Protein AF-A0A1G2FP96-F1 (afdb_monomer_lite)

pLDDT: mean 90.77, std 11.87, range [39.78, 97.88]

Secondary structure (DSSP, 8-state):
-----------S-HHHHHHHHHHHHHHHHHHHHHHHHHHHHHHHHHHHHHHHHHHHHHHHHHHHHHIIIIIT--S-SSTTSPPPPSP-EETTEEGGG-TT-EEEEETTEEEEEEEEE-TTS-EEEEEEEEETTEEEEEEEEESSB-TT--B-SS---EEEEEEE-

Radius of gyration: 31.03 Å; chains: 1; bounding box: 83×23×88 Å

Structure (mmCIF, N/CA/C/O backbone):
data_AF-A0A1G2FP96-F1
#
_entry.id   AF-A0A1G2FP96-F1
#
loop_
_atom_site.group_PDB
_atom_site.id
_atom_site.type_symbol
_atom_site.label_atom_id
_atom_site.label_alt_id
_atom_site.label_comp_id
_atom_site.label_asym_id
_atom_site.label_entity_id
_atom_site.label_seq_id
_atom_site.pdbx_PDB_ins_code
_atom_site.Cartn_x
_atom_site.Cartn_y
_atom_site.Cartn_z
_atom_site.occupancy
_atom_site.B_iso_or_equiv
_atom_site.auth_seq_id
_atom_site.auth_comp_id
_atom_site.auth_asym_id
_atom_site.auth_atom_id
_atom_site.pdbx_PDB_model_num
ATOM 1 N N . MET A 1 1 ? -61.317 9.737 54.556 1.00 39.78 1 MET A N 1
ATOM 2 C CA . MET A 1 1 ? -60.663 9.071 55.702 1.00 39.78 1 MET A CA 1
ATOM 3 C C . MET A 1 1 ? -59.878 7.876 55.187 1.00 39.78 1 MET A C 1
ATOM 5 O O . MET A 1 1 ? -60.500 6.886 54.850 1.00 39.78 1 MET A O 1
ATOM 9 N N . LEU A 1 2 ? -58.551 7.957 55.089 1.00 40.47 2 LEU A N 1
ATOM 10 C CA . LEU A 1 2 ? -57.689 6.769 55.065 1.00 40.47 2 LEU A CA 1
ATOM 11 C C . LEU A 1 2 ? -56.288 7.210 55.493 1.00 40.47 2 LEU A C 1
ATOM 13 O O . LEU A 1 2 ? -55.546 7.824 54.738 1.00 40.47 2 LEU A O 1
ATOM 17 N N . ASN A 1 3 ? -56.006 6.987 56.773 1.00 43.81 3 ASN A N 1
ATOM 18 C CA . ASN A 1 3 ? -54.771 7.354 57.449 1.00 43.81 3 ASN A CA 1
ATOM 19 C C . ASN A 1 3 ? -53.988 6.047 57.649 1.00 43.81 3 ASN A C 1
ATOM 21 O O . ASN A 1 3 ? -54.207 5.342 58.633 1.00 43.81 3 ASN A O 1
ATOM 25 N N . SER A 1 4 ? -53.146 5.655 56.689 1.00 51.44 4 SER A N 1
ATOM 26 C CA . SER A 1 4 ? -52.313 4.455 56.836 1.00 51.44 4 SER A CA 1
ATOM 27 C C . SER A 1 4 ? -51.033 4.817 57.586 1.00 51.44 4 SER A C 1
ATOM 29 O O . SER A 1 4 ? -50.086 5.358 57.014 1.00 51.44 4 SER A O 1
ATOM 31 N N . LYS A 1 5 ? -51.003 4.532 58.890 1.00 52.41 5 LYS A N 1
ATOM 32 C CA . LYS A 1 5 ? -49.778 4.601 59.689 1.00 52.41 5 LYS A CA 1
ATOM 33 C C . LYS A 1 5 ? -48.820 3.494 59.243 1.00 52.41 5 LYS A C 1
ATOM 35 O O . LYS A 1 5 ? -49.070 2.324 59.521 1.00 52.41 5 LYS A O 1
ATOM 40 N N . LEU A 1 6 ? -47.714 3.864 58.598 1.00 58.03 6 LEU A N 1
ATOM 41 C CA . LEU A 1 6 ? -46.558 2.981 58.454 1.00 58.03 6 LEU A CA 1
ATOM 42 C C . LEU A 1 6 ? -45.910 2.790 59.832 1.00 58.03 6 LEU A C 1
ATOM 44 O O . LEU A 1 6 ? -45.378 3.736 60.409 1.00 58.03 6 LEU A O 1
ATOM 48 N N . GLN A 1 7 ? -45.973 1.571 60.367 1.00 59.47 7 GLN A N 1
ATOM 49 C CA . GLN A 1 7 ? -45.227 1.175 61.561 1.00 59.47 7 GLN A CA 1
ATOM 50 C C . GLN A 1 7 ? -43.925 0.486 61.137 1.00 59.47 7 GLN A C 1
ATOM 52 O O . GLN A 1 7 ? -43.951 -0.618 60.597 1.00 59.47 7 GLN A O 1
ATOM 57 N N . PHE A 1 8 ? -42.784 1.130 61.391 1.00 58.19 8 PHE A N 1
ATOM 58 C CA . PHE A 1 8 ? -41.465 0.505 61.276 1.00 58.19 8 PHE A CA 1
ATOM 59 C C . PHE A 1 8 ? -41.165 -0.274 62.563 1.00 58.19 8 PHE A C 1
ATOM 61 O O . PHE A 1 8 ? -40.917 0.312 63.614 1.00 58.19 8 PHE A O 1
ATOM 68 N N . GLY A 1 9 ? -41.219 -1.605 62.484 1.00 54.78 9 GLY A N 1
ATOM 69 C CA . GLY A 1 9 ? -40.842 -2.493 63.582 1.00 54.78 9 GLY A CA 1
ATOM 70 C C . GLY A 1 9 ? -39.331 -2.475 63.825 1.00 54.78 9 GLY A C 1
ATOM 71 O O . GLY A 1 9 ? -38.539 -2.677 62.906 1.00 54.78 9 GLY A O 1
ATOM 72 N N . THR A 1 10 ? -38.921 -2.257 65.073 1.00 61.44 10 THR A N 1
ATOM 73 C CA . THR A 1 10 ? -37.518 -2.262 65.502 1.00 61.44 10 THR A CA 1
ATOM 74 C C . THR A 1 10 ? -36.961 -3.690 65.507 1.00 61.44 10 THR A C 1
ATOM 76 O O . THR A 1 10 ? -37.125 -4.430 66.476 1.00 61.44 10 THR A O 1
ATOM 79 N N . LYS A 1 11 ? -36.285 -4.090 64.426 1.00 53.38 11 LYS A N 1
ATOM 80 C CA . LYS A 1 11 ? -35.387 -5.256 64.391 1.00 53.38 11 LYS A CA 1
ATOM 81 C C . LYS A 1 11 ? -33.977 -4.788 64.043 1.00 53.38 11 LYS A C 1
ATOM 83 O O . LYS A 1 11 ? -33.811 -3.951 63.162 1.00 53.38 11 LYS A O 1
ATOM 88 N N . GLN A 1 12 ? -32.970 -5.363 64.699 1.00 58.88 12 GLN A N 1
ATOM 89 C CA . GLN A 1 12 ? -31.529 -5.091 64.550 1.00 58.88 12 GLN A CA 1
ATOM 90 C C . GLN A 1 12 ? -30.943 -5.470 63.162 1.00 58.88 12 GLN A C 1
ATOM 92 O O . GLN A 1 12 ? -29.756 -5.737 63.030 1.00 58.88 12 GLN A O 1
ATOM 97 N N . ASN A 1 13 ? -31.759 -5.453 62.105 1.00 57.41 13 ASN A N 1
ATOM 98 C CA . ASN A 1 13 ? -31.426 -5.903 60.751 1.00 57.41 13 ASN A CA 1
ATOM 99 C C . ASN A 1 13 ? -31.210 -4.734 59.764 1.00 57.41 13 ASN A C 1
ATOM 101 O O . ASN A 1 13 ? -31.146 -4.950 58.556 1.00 57.41 13 ASN A O 1
ATOM 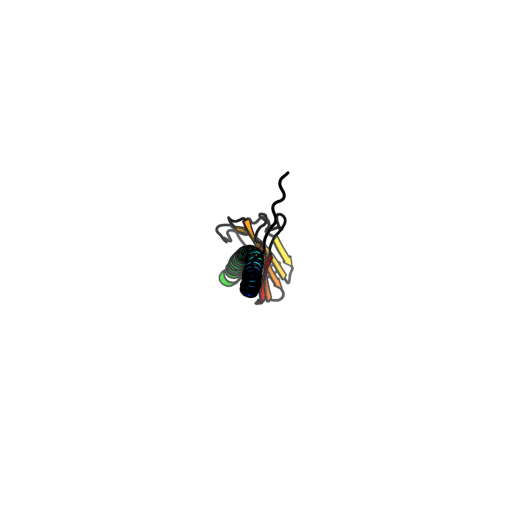105 N N . GLY A 1 14 ? -31.104 -3.490 60.249 1.00 66.38 14 GLY A N 1
ATOM 106 C CA . GLY A 1 14 ? -30.911 -2.307 59.395 1.00 66.38 14 GLY A CA 1
ATOM 107 C C . GLY A 1 14 ? -29.552 -2.267 58.681 1.00 66.38 14 GLY A C 1
ATOM 108 O O . GLY A 1 14 ? -29.458 -1.770 57.562 1.00 66.38 14 GLY A O 1
ATOM 109 N N . PHE A 1 15 ? -28.511 -2.849 59.287 1.00 79.19 15 PHE A N 1
ATOM 110 C CA . PHE A 1 15 ? -27.158 -2.870 58.720 1.00 79.19 15 PHE A CA 1
ATOM 111 C C . PHE A 1 15 ? -27.048 -3.761 57.471 1.00 79.19 15 PHE A C 1
ATOM 113 O O . PHE A 1 15 ? -26.341 -3.421 56.524 1.00 79.19 15 PHE A O 1
ATOM 120 N N . THR A 1 16 ? -27.804 -4.862 57.422 1.00 86.06 16 THR A N 1
ATOM 121 C CA . THR A 1 16 ? -27.798 -5.804 56.292 1.00 86.06 16 THR A CA 1
ATOM 122 C C . THR A 1 16 ? -28.270 -5.153 54.990 1.00 86.06 16 THR A C 1
ATOM 124 O O . THR A 1 16 ? -27.725 -5.448 53.931 1.00 86.06 16 THR A O 1
ATOM 127 N N . LEU A 1 17 ? -29.241 -4.236 55.059 1.00 85.38 17 LEU A N 1
ATOM 128 C CA . LEU A 1 17 ? -29.758 -3.534 53.881 1.00 85.38 17 LEU A CA 1
ATOM 129 C C . LEU A 1 17 ? -28.724 -2.558 53.301 1.00 85.38 17 LEU A C 1
ATOM 131 O O . LEU A 1 17 ? -28.534 -2.509 52.089 1.00 85.38 17 LEU A O 1
ATOM 135 N N . VAL A 1 18 ? -28.010 -1.834 54.166 1.00 87.56 18 VAL A N 1
ATOM 136 C CA . VAL A 1 18 ? -26.929 -0.929 53.752 1.00 87.56 18 VAL A CA 1
ATOM 137 C C . VAL A 1 18 ? -25.762 -1.719 53.152 1.00 87.56 18 VAL A C 1
ATOM 139 O O . VAL A 1 18 ? -25.263 -1.356 52.090 1.00 87.56 18 VAL A O 1
ATOM 142 N N . LEU A 1 19 ? -25.372 -2.840 53.770 1.00 90.25 19 LEU A N 1
ATOM 143 C CA . LEU A 1 19 ? -24.324 -3.720 53.245 1.00 90.25 19 LEU A CA 1
ATOM 144 C C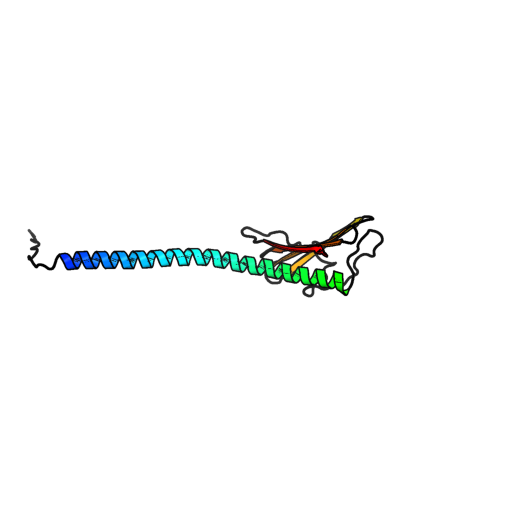 . LEU A 1 19 ? -24.688 -4.300 51.868 1.00 90.25 19 LEU A C 1
ATOM 146 O O . LEU A 1 19 ? -23.857 -4.291 50.962 1.00 90.25 19 LEU A O 1
ATOM 150 N N . ALA A 1 20 ? -25.929 -4.760 51.687 1.00 92.50 20 ALA A N 1
ATOM 151 C CA . ALA A 1 20 ? -26.404 -5.260 50.398 1.00 92.50 20 ALA A CA 1
ATOM 152 C C . ALA A 1 20 ? -26.367 -4.173 49.310 1.00 92.50 20 ALA A C 1
ATOM 154 O O . ALA A 1 20 ? -25.941 -4.445 48.190 1.00 92.50 20 ALA A O 1
ATOM 155 N N . LEU A 1 21 ? -26.745 -2.933 49.643 1.00 93.56 21 LEU A N 1
ATOM 156 C CA . LEU A 1 21 ? -26.654 -1.796 48.721 1.00 93.56 21 LEU A CA 1
ATOM 157 C C . LEU A 1 21 ? -25.206 -1.498 48.313 1.00 93.56 21 LEU A C 1
ATOM 159 O O . LEU A 1 21 ? -24.950 -1.298 47.130 1.00 93.56 21 LEU A O 1
ATOM 163 N N . PHE A 1 22 ? -24.253 -1.524 49.250 1.00 95.69 22 PHE A N 1
ATOM 164 C CA . PHE A 1 22 ? -22.836 -1.340 48.919 1.00 95.69 22 PHE A CA 1
ATOM 165 C C . PHE A 1 22 ? -22.319 -2.421 47.967 1.00 95.69 22 PHE A C 1
ATOM 167 O O . PHE A 1 22 ? -21.670 -2.095 46.975 1.00 95.69 22 PHE A O 1
ATOM 174 N N . ILE A 1 23 ? -22.643 -3.691 48.223 1.00 96.38 23 ILE A N 1
ATOM 175 C CA . ILE A 1 23 ? -22.247 -4.803 47.347 1.00 96.38 23 ILE A CA 1
ATOM 176 C C . ILE A 1 23 ? -22.856 -4.628 45.948 1.00 96.38 23 ILE A C 1
ATOM 178 O O . ILE A 1 23 ? -22.149 -4.771 44.953 1.00 96.38 23 ILE A O 1
ATOM 182 N N . MET A 1 24 ? -24.136 -4.254 45.858 1.00 97.06 24 MET A N 1
ATOM 183 C CA . MET A 1 24 ? -24.797 -3.985 44.577 1.00 97.06 24 MET A CA 1
ATOM 184 C C . MET A 1 24 ? -24.126 -2.845 43.809 1.00 97.06 24 MET A C 1
ATOM 186 O O . MET A 1 24 ? -23.910 -2.978 42.608 1.00 97.06 24 MET A O 1
ATOM 190 N N . ILE A 1 25 ? -23.753 -1.753 44.484 1.00 96.94 25 ILE A N 1
ATOM 191 C CA . ILE A 1 25 ? -23.047 -0.629 43.852 1.00 96.94 25 ILE A CA 1
ATOM 192 C C . ILE A 1 25 ? -21.695 -1.090 43.300 1.00 96.94 25 ILE A C 1
ATOM 194 O O . ILE A 1 25 ? -21.387 -0.773 42.158 1.00 96.94 25 ILE A O 1
ATOM 198 N N . ILE A 1 26 ? -20.923 -1.874 44.061 1.00 97.06 26 ILE A N 1
ATOM 199 C CA . ILE A 1 26 ? -19.617 -2.393 43.618 1.00 97.06 26 ILE A CA 1
ATOM 200 C C . ILE A 1 26 ? -19.766 -3.304 42.388 1.00 97.06 26 ILE A C 1
ATOM 202 O O . ILE A 1 26 ? -18.987 -3.210 41.442 1.00 97.06 26 ILE A O 1
ATOM 206 N N . ILE A 1 27 ? -20.773 -4.180 42.373 1.00 97.88 27 ILE A N 1
ATOM 207 C CA . ILE A 1 27 ? -21.019 -5.080 41.234 1.00 97.88 27 ILE A CA 1
ATOM 208 C C . ILE A 1 27 ? -21.474 -4.286 40.000 1.00 97.88 27 ILE A C 1
ATOM 210 O O . ILE A 1 27 ? -21.020 -4.555 38.884 1.00 97.88 27 ILE A O 1
ATOM 214 N N . LEU A 1 28 ? -22.348 -3.293 40.188 1.00 97.31 28 LEU A N 1
ATOM 215 C CA . LEU A 1 28 ? -22.829 -2.427 39.111 1.00 97.31 28 LEU A CA 1
ATOM 216 C C . LEU A 1 28 ? -21.696 -1.595 38.507 1.00 97.31 28 LEU A C 1
ATOM 218 O O . LEU A 1 28 ? -21.593 -1.525 37.285 1.00 97.31 28 LEU A O 1
ATOM 222 N N . THR A 1 29 ? -20.823 -1.008 39.330 1.00 97.56 29 THR A N 1
ATOM 223 C CA . THR A 1 29 ? -19.692 -0.206 38.839 1.00 97.56 29 THR A CA 1
ATOM 224 C C . THR A 1 29 ? -18.684 -1.065 38.083 1.00 97.56 29 THR A C 1
ATOM 226 O O . THR A 1 29 ? -18.238 -0.660 37.013 1.00 97.56 29 THR A O 1
ATOM 229 N N . ALA A 1 30 ? -18.381 -2.272 38.571 1.00 96.94 30 ALA A N 1
ATOM 230 C CA . ALA A 1 30 ? -17.512 -3.209 37.862 1.00 96.94 30 ALA A CA 1
ATOM 231 C C . ALA A 1 30 ? -18.093 -3.607 36.492 1.00 96.94 30 ALA A C 1
ATOM 233 O O . ALA A 1 30 ? -17.385 -3.598 35.488 1.00 96.94 30 ALA A O 1
ATOM 234 N N . SER A 1 31 ? -19.396 -3.897 36.433 1.00 97.50 31 SER A N 1
ATOM 235 C CA . SER A 1 31 ? -20.079 -4.269 35.184 1.00 97.50 31 SER A CA 1
ATOM 236 C C . SER A 1 31 ? -20.131 -3.108 34.185 1.00 97.50 31 SER A C 1
ATOM 238 O O . SER A 1 31 ? -19.940 -3.303 32.982 1.00 97.50 31 SER A O 1
ATOM 240 N N . PHE A 1 32 ? -20.360 -1.890 34.681 1.00 97.00 32 PHE A N 1
ATOM 241 C CA . PHE A 1 32 ? -20.366 -0.679 33.866 1.00 97.00 32 PHE A CA 1
ATOM 242 C C . PHE A 1 32 ? -18.979 -0.395 33.278 1.00 97.00 32 PHE A C 1
ATOM 244 O O . PHE A 1 32 ? -18.859 -0.182 32.076 1.00 97.00 32 PHE A O 1
ATOM 251 N N . PHE A 1 33 ? -17.930 -0.513 34.094 1.00 97.44 33 PHE A N 1
ATOM 252 C CA . PHE A 1 33 ? -16.547 -0.343 33.654 1.00 97.44 33 PHE A CA 1
ATOM 253 C C . PHE A 1 33 ? -16.163 -1.320 32.533 1.00 97.44 33 PHE A C 1
ATOM 255 O O . PHE A 1 33 ? -15.623 -0.909 31.509 1.00 97.44 33 PHE A O 1
ATOM 262 N N . VAL A 1 34 ? -16.500 -2.609 32.673 1.00 97.12 34 VAL A N 1
ATOM 263 C CA . VAL A 1 34 ? -16.255 -3.603 31.612 1.00 97.12 34 VAL A CA 1
ATOM 264 C C . VAL A 1 34 ? -17.019 -3.250 30.333 1.00 97.12 34 VAL A C 1
ATOM 266 O O . VAL A 1 34 ? -16.482 -3.390 29.239 1.00 97.12 34 VAL A O 1
ATOM 269 N N . SER A 1 35 ? -18.250 -2.752 30.451 1.00 96.75 35 SER A N 1
ATOM 270 C CA . SER A 1 35 ? -19.060 -2.373 29.288 1.00 96.75 35 SER A CA 1
ATOM 271 C C . SER A 1 35 ? -18.436 -1.214 28.502 1.00 96.75 35 SER A C 1
ATOM 273 O O . SER A 1 35 ? -18.395 -1.262 27.274 1.00 96.75 35 SER A O 1
ATOM 275 N N . GLU A 1 36 ? -17.907 -0.197 29.188 1.00 96.38 36 GLU A N 1
ATOM 276 C CA . GLU A 1 36 ? -17.203 0.918 28.540 1.00 96.38 36 GLU A CA 1
ATOM 277 C C . GLU A 1 36 ? -15.926 0.461 27.824 1.00 96.38 36 GLU A C 1
ATOM 279 O O . GLU A 1 36 ? -15.669 0.888 26.696 1.00 96.38 36 GLU A O 1
ATOM 284 N N . LEU A 1 37 ? -15.163 -0.453 28.433 1.00 96.62 37 LEU A N 1
ATOM 285 C CA . LEU A 1 37 ? -13.976 -1.037 27.803 1.00 96.62 37 LEU A CA 1
ATOM 286 C C . LEU A 1 37 ? -14.325 -1.765 26.500 1.00 96.62 37 LEU A C 1
ATOM 288 O O . LEU A 1 37 ? -13.709 -1.497 25.470 1.00 96.62 37 LEU A O 1
ATOM 292 N N . MET A 1 38 ? -15.352 -2.620 26.520 1.00 96.75 38 MET A N 1
ATOM 293 C CA . MET A 1 38 ? -15.797 -3.359 25.331 1.00 96.75 38 MET A CA 1
ATOM 294 C C . MET A 1 38 ? -16.204 -2.416 24.188 1.00 96.75 38 MET A C 1
ATOM 296 O O . MET A 1 38 ? -15.877 -2.661 23.027 1.00 96.75 38 MET A O 1
ATOM 300 N N . LEU A 1 39 ? -16.889 -1.307 24.496 1.00 95.31 39 LEU A N 1
ATOM 301 C CA . LEU A 1 39 ? -17.256 -0.305 23.489 1.00 95.31 39 LEU A CA 1
ATOM 302 C C . LEU A 1 39 ? -16.024 0.372 22.869 1.00 95.31 39 LEU A C 1
ATOM 304 O O . LEU A 1 39 ? -16.004 0.613 21.661 1.00 95.31 39 LEU A O 1
ATOM 308 N N . GLY A 1 40 ? -14.992 0.648 23.670 1.00 94.62 40 GLY A N 1
ATOM 309 C CA . GLY A 1 40 ? -13.720 1.181 23.180 1.00 94.62 40 GLY A CA 1
ATOM 310 C C . GLY A 1 40 ? -12.986 0.199 22.264 1.00 94.62 40 GLY A C 1
ATOM 311 O O . GLY A 1 40 ? -12.545 0.572 21.174 1.00 94.62 40 GLY A O 1
ATOM 312 N N . GLU A 1 41 ? -12.911 -1.071 22.665 1.00 95.19 41 GLU A N 1
ATOM 313 C CA . GLU A 1 41 ? -12.270 -2.131 21.882 1.00 95.19 41 GLU A CA 1
ATOM 314 C C . GLU A 1 41 ? -12.927 -2.308 20.509 1.00 95.19 41 GLU A C 1
ATOM 316 O O . GLU A 1 41 ? -12.222 -2.394 19.504 1.00 95.19 41 GLU A O 1
ATOM 321 N N . LEU A 1 42 ? -14.262 -2.269 20.420 1.00 94.38 42 LEU A N 1
ATOM 322 C CA . LEU A 1 42 ? -14.986 -2.377 19.144 1.00 94.38 42 LEU A CA 1
ATOM 323 C C . LEU A 1 42 ? -14.581 -1.298 18.128 1.00 94.38 42 LEU A C 1
ATOM 325 O O . LEU A 1 42 ? -14.493 -1.568 16.927 1.00 94.38 42 LEU A O 1
ATOM 329 N N . ILE A 1 43 ? -14.315 -0.072 18.582 1.00 91.50 43 ILE A N 1
ATOM 330 C CA . ILE A 1 43 ? -13.862 1.013 17.701 1.00 91.50 43 ILE A CA 1
ATOM 331 C C . ILE A 1 43 ? -12.445 0.723 17.191 1.00 91.50 43 ILE A C 1
ATOM 333 O O . ILE A 1 43 ? -12.177 0.874 15.997 1.00 91.50 43 ILE A O 1
ATOM 337 N N . ILE A 1 44 ? -11.555 0.258 18.071 1.00 92.94 44 ILE A N 1
ATOM 338 C CA . ILE A 1 44 ? -10.173 -0.094 17.719 1.00 92.94 44 ILE A CA 1
ATOM 339 C C . ILE A 1 44 ? -10.145 -1.280 16.745 1.00 92.94 44 ILE A C 1
ATOM 341 O O . ILE A 1 44 ? -9.407 -1.238 15.760 1.00 92.94 44 ILE A O 1
ATOM 345 N N . PHE A 1 45 ? -10.986 -2.297 16.954 1.00 94.75 45 PHE A N 1
ATOM 346 C CA . PHE A 1 45 ? -11.090 -3.454 16.061 1.00 94.75 45 PHE A CA 1
ATOM 347 C C . PHE A 1 45 ? -11.451 -3.059 14.628 1.00 94.75 45 PHE A C 1
ATOM 349 O O . PHE A 1 45 ? -10.837 -3.564 13.688 1.00 94.75 45 PHE A O 1
ATOM 356 N N . ASN A 1 46 ? -12.378 -2.114 14.445 1.00 91.25 46 ASN A N 1
ATOM 357 C CA . ASN A 1 46 ? -12.706 -1.608 13.111 1.00 91.25 46 ASN A CA 1
ATOM 358 C C . ASN A 1 46 ? -11.482 -0.963 12.437 1.00 91.25 46 ASN A C 1
ATOM 360 O O . ASN A 1 46 ? -11.181 -1.255 11.284 1.00 91.25 46 ASN A O 1
ATOM 364 N N . ILE A 1 47 ? -10.724 -0.132 13.159 1.00 91.50 47 ILE A N 1
ATOM 365 C CA . ILE A 1 47 ? -9.520 0.521 12.614 1.00 91.50 47 ILE A CA 1
ATOM 366 C C . ILE A 1 47 ? -8.432 -0.508 12.268 1.00 91.50 47 ILE A C 1
ATOM 368 O O . ILE A 1 47 ? -7.739 -0.361 11.257 1.00 91.50 47 ILE A O 1
ATOM 372 N N . LEU A 1 48 ? -8.277 -1.552 13.086 1.00 94.75 48 LEU A N 1
ATOM 373 C CA . LEU A 1 48 ? -7.333 -2.644 12.840 1.00 94.75 48 LEU A CA 1
ATOM 374 C C . LEU A 1 48 ? -7.687 -3.421 11.572 1.00 94.75 48 LEU A C 1
ATOM 376 O O . LEU A 1 48 ? -6.799 -3.693 10.767 1.00 94.75 48 LEU A O 1
ATOM 380 N N . GLN A 1 49 ? -8.967 -3.724 11.358 1.00 94.44 49 GLN A N 1
ATOM 381 C CA . GLN A 1 49 ? -9.416 -4.411 10.151 1.00 94.44 49 GLN A CA 1
ATOM 382 C C . GLN A 1 49 ? -9.134 -3.580 8.892 1.00 94.44 49 GLN A C 1
ATOM 384 O O . GLN A 1 49 ? -8.573 -4.094 7.926 1.00 94.44 49 GLN A O 1
ATOM 389 N N . GLU A 1 50 ? -9.465 -2.287 8.904 1.00 95.12 50 GLU A N 1
ATOM 390 C CA . GLU A 1 50 ? -9.179 -1.398 7.770 1.00 95.12 50 GLU A CA 1
ATOM 391 C C . GLU A 1 50 ? -7.664 -1.239 7.544 1.00 95.12 50 GLU A C 1
ATOM 393 O O . GLU A 1 50 ? -7.191 -1.230 6.408 1.00 95.12 50 GLU A O 1
ATOM 398 N N . SER A 1 51 ? -6.874 -1.206 8.622 1.00 95.94 51 SER A N 1
ATOM 399 C CA . SER A 1 51 ? -5.408 -1.200 8.547 1.00 95.94 51 SER A CA 1
ATOM 400 C C . SER A 1 51 ? -4.847 -2.469 7.914 1.00 95.94 51 SER A C 1
ATOM 402 O O . SER A 1 51 ? -3.906 -2.381 7.132 1.00 95.94 51 SER A O 1
ATOM 404 N N . GLN A 1 52 ? -5.412 -3.634 8.239 1.00 96.19 52 GLN A N 1
ATOM 405 C CA . GLN A 1 52 ? -4.995 -4.911 7.669 1.00 96.19 52 GLN A CA 1
ATOM 406 C C . GLN A 1 52 ? -5.257 -4.953 6.163 1.00 96.19 52 GLN A C 1
ATOM 408 O O . GLN A 1 52 ? -4.386 -5.394 5.422 1.00 96.19 52 GLN A O 1
ATOM 413 N N . ARG A 1 53 ? -6.410 -4.450 5.702 1.00 96.25 53 ARG A N 1
ATOM 414 C CA . ARG A 1 53 ? -6.715 -4.357 4.264 1.00 96.25 53 ARG A CA 1
ATOM 415 C C . ARG A 1 53 ? -5.736 -3.445 3.535 1.00 96.25 53 ARG A C 1
ATOM 417 O O . ARG A 1 53 ? -5.162 -3.848 2.53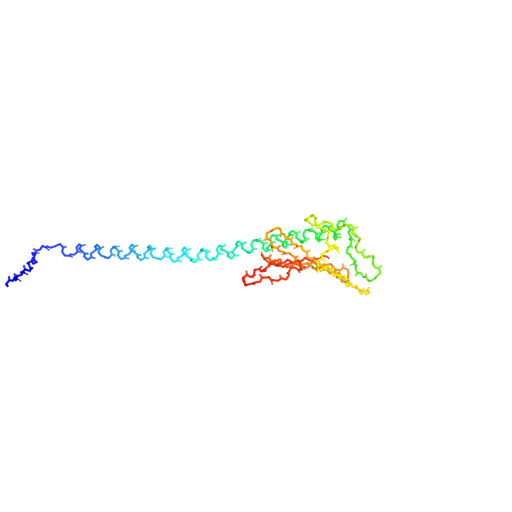1 1.00 96.25 53 ARG A O 1
ATOM 424 N N . ALA A 1 54 ? -5.506 -2.246 4.073 1.00 97.06 54 ALA A N 1
ATOM 425 C CA . ALA A 1 54 ? -4.554 -1.295 3.502 1.00 97.06 54 ALA A CA 1
ATOM 426 C C . ALA A 1 54 ? -3.135 -1.883 3.426 1.00 97.06 54 ALA A C 1
ATOM 428 O O . ALA A 1 54 ? -2.453 -1.722 2.418 1.00 97.06 54 ALA A O 1
ATOM 429 N N . PHE A 1 55 ? -2.701 -2.587 4.476 1.00 96.94 55 PHE A N 1
ATOM 430 C CA . PHE A 1 55 ? -1.382 -3.215 4.515 1.00 96.94 55 PHE A CA 1
ATOM 431 C C . PHE A 1 55 ? -1.274 -4.395 3.546 1.00 96.94 55 PHE A C 1
ATOM 433 O O . PHE A 1 55 ? -0.307 -4.466 2.802 1.00 96.94 55 PHE A O 1
ATOM 440 N N . TYR A 1 56 ? -2.281 -5.270 3.496 1.00 96.12 56 TYR A N 1
ATOM 441 C CA . TYR A 1 56 ? -2.323 -6.401 2.565 1.00 96.12 56 TYR A CA 1
ATOM 442 C C . TYR A 1 56 ? -2.260 -5.953 1.100 1.00 96.12 56 TYR A C 1
ATOM 444 O O . TYR A 1 56 ? -1.513 -6.525 0.305 1.00 96.12 56 TYR A O 1
ATOM 452 N N . ALA A 1 57 ? -3.013 -4.904 0.752 1.00 96.50 57 ALA A N 1
ATOM 453 C CA . ALA A 1 57 ? -2.977 -4.322 -0.582 1.00 96.50 57 ALA A CA 1
ATOM 454 C C . ALA A 1 57 ? -1.565 -3.831 -0.932 1.00 96.50 57 ALA A C 1
ATOM 456 O O . ALA A 1 57 ? -1.065 -4.112 -2.022 1.00 96.50 57 ALA A O 1
ATOM 457 N N . VAL A 1 58 ? -0.910 -3.127 0.000 1.00 97.25 58 VAL A N 1
ATOM 458 C CA . VAL A 1 58 ? 0.431 -2.584 -0.236 1.00 97.25 58 VAL A CA 1
ATOM 459 C C . VAL A 1 58 ? 1.501 -3.664 -0.318 1.00 97.25 58 VAL A C 1
ATOM 461 O O . VAL A 1 58 ? 2.336 -3.591 -1.209 1.00 97.25 58 VAL A O 1
ATOM 464 N N . ASP A 1 59 ? 1.443 -4.672 0.548 1.00 96.69 59 ASP A N 1
ATOM 465 C CA . ASP A 1 59 ? 2.372 -5.804 0.566 1.00 96.69 59 ASP A CA 1
ATOM 466 C C . ASP A 1 59 ? 2.311 -6.573 -0.761 1.00 96.69 59 ASP A C 1
ATOM 468 O O . ASP A 1 59 ? 3.316 -6.744 -1.444 1.00 96.69 59 ASP A O 1
ATOM 472 N N . THR A 1 60 ? 1.096 -6.881 -1.223 1.00 95.56 60 THR A N 1
ATOM 473 C CA . THR A 1 60 ? 0.878 -7.534 -2.524 1.00 95.56 60 THR A CA 1
ATOM 474 C C . THR A 1 60 ? 1.415 -6.698 -3.690 1.00 95.56 60 THR A C 1
ATOM 476 O O . THR A 1 60 ? 1.979 -7.236 -4.644 1.00 95.56 60 THR A O 1
ATOM 479 N N . GLY A 1 61 ? 1.237 -5.374 -3.638 1.00 95.81 61 GLY A N 1
ATOM 480 C CA . GLY A 1 61 ? 1.782 -4.478 -4.652 1.00 95.81 61 GLY A CA 1
ATOM 481 C C . GLY A 1 61 ? 3.304 -4.446 -4.649 1.00 95.81 61 GLY A C 1
ATOM 482 O O . GLY A 1 61 ? 3.914 -4.498 -5.714 1.00 95.81 61 GLY A O 1
ATOM 483 N N . VAL A 1 62 ? 3.916 -4.373 -3.469 1.00 97.06 62 VAL A N 1
ATOM 484 C CA . VAL A 1 62 ? 5.373 -4.331 -3.321 1.00 97.06 62 VAL A CA 1
ATOM 485 C C . VAL A 1 62 ? 6.007 -5.620 -3.815 1.00 97.06 62 VAL A C 1
ATOM 487 O O . VAL A 1 62 ? 6.963 -5.545 -4.575 1.00 97.06 62 VAL A O 1
ATOM 490 N N . GLU A 1 63 ? 5.447 -6.779 -3.475 1.00 95.75 63 GLU A N 1
ATOM 491 C CA . GLU A 1 63 ? 5.927 -8.069 -3.985 1.00 95.75 63 GLU A CA 1
ATOM 492 C C . GLU A 1 63 ? 5.830 -8.150 -5.517 1.00 95.75 63 GLU A C 1
ATOM 494 O O . GLU A 1 63 ? 6.735 -8.653 -6.181 1.00 95.75 63 GLU A O 1
ATOM 499 N N . CYS A 1 64 ? 4.771 -7.584 -6.107 1.00 95.38 64 CYS A N 1
ATOM 500 C CA . CYS A 1 64 ? 4.655 -7.431 -7.559 1.00 95.38 64 CYS A CA 1
ATOM 501 C C . CYS A 1 64 ? 5.775 -6.546 -8.132 1.00 95.38 64 CYS A C 1
ATOM 503 O O . CYS A 1 64 ? 6.439 -6.950 -9.087 1.00 95.38 64 CYS A O 1
ATOM 505 N N . ALA A 1 65 ? 5.999 -5.361 -7.557 1.00 95.88 65 ALA A N 1
ATOM 506 C CA . ALA A 1 65 ? 7.059 -4.462 -8.004 1.00 95.88 65 ALA A CA 1
ATOM 507 C C . ALA A 1 65 ? 8.427 -5.145 -7.903 1.00 95.88 65 ALA A C 1
ATOM 509 O O . ALA A 1 65 ? 9.157 -5.196 -8.883 1.00 95.88 65 ALA A O 1
ATOM 510 N N . LEU A 1 66 ? 8.729 -5.739 -6.750 1.00 95.88 66 LEU A N 1
ATOM 511 C CA . LEU A 1 66 ? 9.998 -6.396 -6.470 1.00 95.88 66 LEU A CA 1
ATOM 512 C C . LEU A 1 66 ? 10.255 -7.582 -7.405 1.00 95.88 66 LEU A C 1
ATOM 514 O O . LEU A 1 66 ? 11.379 -7.770 -7.862 1.00 95.88 66 LEU A O 1
ATOM 518 N N . TYR A 1 67 ? 9.223 -8.367 -7.725 1.00 95.50 67 TYR A N 1
ATOM 519 C CA . TYR A 1 67 ? 9.335 -9.459 -8.686 1.00 95.50 67 TYR A CA 1
ATOM 520 C C . TYR A 1 67 ? 9.759 -8.950 -10.068 1.00 95.50 67 TYR A C 1
ATOM 522 O O . TYR A 1 67 ? 10.726 -9.450 -10.641 1.00 95.50 67 TYR A O 1
ATOM 530 N N . TRP A 1 68 ? 9.056 -7.949 -10.596 1.00 95.62 68 TRP A N 1
ATOM 531 C CA . TRP A 1 68 ? 9.338 -7.401 -11.923 1.00 95.62 68 TRP A CA 1
ATOM 532 C C . TRP A 1 68 ? 10.667 -6.636 -11.977 1.00 95.62 68 TRP A C 1
ATOM 534 O O . TRP A 1 68 ? 11.340 -6.651 -13.004 1.00 95.62 68 TRP A O 1
ATOM 544 N N . ASP A 1 69 ? 11.072 -6.034 -10.866 1.00 94.12 69 ASP A N 1
ATOM 545 C CA . ASP A 1 69 ? 12.325 -5.295 -10.738 1.00 94.12 69 ASP A CA 1
ATOM 546 C C . ASP A 1 69 ? 13.539 -6.233 -10.618 1.00 94.12 69 ASP A C 1
ATOM 548 O O . ASP A 1 69 ? 14.458 -6.154 -11.422 1.00 94.12 69 ASP A O 1
ATOM 552 N N . ILE A 1 70 ? 13.519 -7.200 -9.691 1.00 92.81 70 ILE A N 1
ATOM 553 C CA . ILE A 1 70 ? 14.674 -8.080 -9.426 1.00 92.81 70 ILE A CA 1
ATOM 554 C C . ILE A 1 70 ? 14.758 -9.256 -10.402 1.00 92.81 70 ILE A C 1
ATOM 556 O O . ILE A 1 70 ? 15.849 -9.645 -10.804 1.00 92.81 70 ILE A O 1
ATOM 560 N N . GLN A 1 71 ? 13.633 -9.897 -10.736 1.00 92.44 71 GLN A N 1
ATOM 561 C CA . GLN A 1 71 ? 13.671 -11.130 -11.538 1.00 92.44 71 GLN A CA 1
ATOM 562 C C . GLN A 1 71 ? 13.655 -10.862 -13.039 1.00 92.44 71 GLN A C 1
ATOM 564 O O . GLN A 1 71 ? 14.100 -11.711 -13.808 1.00 92.44 71 GLN A O 1
ATOM 569 N N . GLN A 1 72 ? 13.072 -9.739 -13.456 1.00 92.19 72 GLN A N 1
ATOM 570 C CA . GLN A 1 72 ? 12.844 -9.428 -14.867 1.00 92.19 72 GLN A CA 1
ATOM 571 C C . GLN A 1 72 ? 13.533 -8.131 -15.311 1.00 92.19 72 GLN A C 1
ATOM 573 O O . GLN A 1 72 ? 13.601 -7.899 -16.515 1.00 92.19 72 GLN A O 1
ATOM 578 N N . GLU A 1 73 ? 14.038 -7.314 -14.373 1.00 91.75 73 GLU A N 1
ATOM 579 C CA . GLU A 1 73 ? 14.764 -6.060 -14.639 1.00 91.75 73 GLU A CA 1
ATOM 580 C C . GLU A 1 73 ? 14.015 -5.137 -15.620 1.00 91.75 73 GLU A C 1
ATOM 582 O O . GLU A 1 73 ? 14.603 -4.505 -16.496 1.00 91.75 73 GLU A O 1
ATOM 587 N N . VAL A 1 74 ? 12.680 -5.087 -15.510 1.00 93.88 74 VAL A N 1
ATOM 588 C CA . VAL A 1 74 ? 11.833 -4.390 -16.500 1.00 93.88 74 VAL A CA 1
ATOM 589 C C . VAL A 1 74 ? 11.734 -2.889 -16.273 1.00 93.88 74 VAL A C 1
ATOM 591 O O . VAL A 1 74 ? 11.314 -2.172 -17.181 1.00 93.88 74 VAL A O 1
ATOM 594 N N . PHE A 1 75 ? 12.042 -2.408 -15.067 1.00 94.31 75 PHE A N 1
ATOM 595 C CA . PHE A 1 75 ? 11.942 -0.990 -14.755 1.00 94.31 75 PHE A CA 1
ATOM 596 C C . PHE A 1 75 ? 13.232 -0.266 -15.163 1.00 94.31 75 PHE A C 1
ATOM 598 O O . PHE A 1 75 ? 14.322 -0.687 -14.773 1.00 94.31 75 PHE A O 1
ATOM 605 N N . PRO A 1 76 ? 13.133 0.825 -15.942 1.00 94.88 76 PRO A N 1
ATOM 606 C CA . PRO A 1 76 ? 14.305 1.536 -16.438 1.00 94.88 76 PRO A CA 1
ATOM 607 C C . PRO A 1 76 ? 15.069 2.240 -15.309 1.00 94.88 76 PRO A C 1
ATOM 609 O O . PRO A 1 76 ? 14.489 2.605 -14.285 1.00 94.88 76 PRO A O 1
ATOM 612 N N . ALA A 1 77 ? 16.362 2.490 -15.527 1.00 93.62 77 ALA A N 1
ATOM 613 C CA . ALA A 1 77 ? 17.219 3.283 -14.646 1.00 93.62 77 ALA A CA 1
ATOM 614 C C . ALA A 1 77 ? 17.411 4.725 -15.148 1.00 93.62 77 ALA A C 1
ATOM 616 O O . ALA A 1 77 ? 17.683 5.633 -14.363 1.00 93.62 77 ALA A O 1
ATOM 617 N N . SER A 1 78 ? 17.291 4.928 -16.459 1.00 93.38 78 SER A N 1
ATOM 618 C CA . SER A 1 78 ? 17.635 6.152 -17.181 1.00 93.38 78 SER A CA 1
ATOM 619 C C . SER A 1 78 ? 16.792 6.319 -18.451 1.00 93.38 78 SER A C 1
ATOM 621 O O . SER A 1 78 ? 15.998 5.454 -18.817 1.00 93.38 78 SER A O 1
ATOM 623 N N . ASP A 1 79 ? 16.956 7.438 -19.154 1.00 93.88 79 ASP A N 1
ATOM 624 C CA . ASP A 1 79 ? 16.262 7.729 -20.414 1.00 93.88 79 ASP A CA 1
ATOM 625 C C . ASP A 1 79 ? 16.706 6.865 -21.605 1.00 93.88 79 ASP A C 1
ATOM 627 O O . ASP A 1 79 ? 15.949 6.746 -22.572 1.00 93.88 79 ASP A O 1
ATOM 631 N N . ILE A 1 80 ? 17.874 6.225 -21.515 1.00 93.50 80 ILE A N 1
ATOM 632 C CA . ILE A 1 80 ? 18.409 5.311 -22.534 1.00 93.50 80 ILE A CA 1
ATOM 633 C C . ILE A 1 80 ? 17.773 3.916 -22.425 1.00 93.50 80 ILE A C 1
ATOM 635 O O . ILE A 1 80 ? 17.708 3.190 -23.421 1.00 93.50 80 ILE A O 1
ATOM 639 N N . ASP A 1 81 ? 17.275 3.547 -21.245 1.00 93.00 81 ASP A N 1
ATOM 640 C CA . ASP A 1 81 ? 16.693 2.229 -21.006 1.00 93.00 81 ASP A CA 1
ATOM 641 C C . ASP A 1 81 ? 15.330 2.069 -21.704 1.00 93.00 81 ASP A C 1
ATOM 643 O O . ASP A 1 81 ? 14.565 3.043 -21.826 1.00 93.00 81 ASP A O 1
ATOM 647 N N . PRO A 1 82 ? 15.010 0.848 -22.178 1.00 93.25 82 PRO A N 1
ATOM 648 C CA . PRO A 1 82 ? 13.741 0.570 -22.835 1.00 93.25 82 PRO A CA 1
ATOM 649 C C . PRO A 1 82 ? 12.564 0.750 -21.873 1.00 93.25 82 PRO A C 1
ATOM 651 O O . PRO A 1 82 ? 12.673 0.523 -20.669 1.00 93.25 82 PRO A O 1
ATOM 654 N N . ASP A 1 83 ? 11.416 1.142 -22.422 1.00 93.31 83 ASP A N 1
ATOM 655 C CA . ASP A 1 83 ? 10.185 1.234 -21.639 1.00 93.31 83 ASP A CA 1
ATOM 656 C C . ASP A 1 83 ? 9.662 -0.175 -21.290 1.00 93.31 83 ASP A C 1
ATOM 658 O O . ASP A 1 83 ? 9.793 -1.091 -22.113 1.00 93.31 83 ASP A O 1
ATOM 662 N N . PRO A 1 84 ? 9.020 -0.362 -20.120 1.00 92.19 84 PRO A N 1
ATOM 663 C CA . PRO A 1 84 ? 8.441 -1.645 -19.736 1.00 92.19 84 PRO A CA 1
ATOM 664 C C . PRO A 1 84 ? 7.396 -2.118 -20.758 1.00 92.19 84 PRO A C 1
ATOM 666 O O . PRO A 1 84 ? 6.428 -1.411 -21.050 1.00 92.19 84 PRO A O 1
ATOM 669 N N . ALA A 1 85 ? 7.579 -3.324 -21.301 1.00 88.81 85 ALA A N 1
ATOM 670 C CA . ALA A 1 85 ? 6.717 -3.873 -22.345 1.00 88.81 85 ALA A CA 1
ATOM 671 C C . ALA A 1 85 ? 5.610 -4.767 -21.766 1.00 88.81 85 ALA A C 1
ATOM 673 O O . ALA A 1 85 ? 5.895 -5.749 -21.090 1.00 88.81 85 ALA A O 1
ATOM 674 N N . SER A 1 86 ? 4.352 -4.466 -22.096 1.00 91.00 86 SER A N 1
ATOM 675 C CA . SER A 1 86 ? 3.187 -5.297 -21.755 1.00 91.00 86 SER A CA 1
ATOM 676 C C . SER A 1 86 ? 3.340 -6.759 -22.238 1.00 91.00 86 SER A C 1
ATOM 678 O O . SER A 1 86 ? 3.849 -6.976 -23.345 1.00 91.00 86 SER A O 1
ATOM 680 N N . PRO A 1 87 ? 2.849 -7.766 -21.477 1.00 91.12 87 PRO A N 1
ATOM 681 C CA . PRO A 1 87 ? 2.092 -7.629 -20.229 1.00 91.12 87 PRO A CA 1
ATOM 682 C C . PRO A 1 87 ? 2.949 -7.775 -18.961 1.00 91.12 87 PRO A C 1
ATOM 684 O O . PRO A 1 87 ? 3.625 -8.789 -18.778 1.00 91.12 87 PRO A O 1
ATOM 687 N N . LEU A 1 88 ? 2.828 -6.825 -18.025 1.00 93.81 88 LEU A N 1
ATOM 688 C CA . LEU A 1 88 ? 3.381 -6.944 -16.668 1.00 93.81 88 LEU A CA 1
ATOM 689 C C . LEU A 1 88 ? 2.231 -7.267 -15.713 1.00 93.81 88 LEU A C 1
ATOM 691 O O . LEU A 1 88 ? 1.591 -6.389 -15.134 1.00 93.81 88 LEU A O 1
ATOM 695 N N . ASN A 1 89 ? 1.913 -8.552 -15.597 1.00 94.38 89 ASN A N 1
ATOM 696 C CA . ASN A 1 89 ? 0.739 -8.987 -14.851 1.00 94.38 89 ASN A CA 1
ATOM 697 C C . ASN A 1 89 ? 0.992 -9.005 -13.341 1.00 94.38 89 ASN A C 1
ATOM 699 O O . ASN A 1 89 ? 1.863 -9.727 -12.856 1.00 94.38 89 ASN A O 1
ATOM 703 N N . CYS A 1 90 ? 0.144 -8.299 -12.599 1.00 92.88 90 CYS A N 1
ATOM 704 C CA . CYS A 1 90 ? 0.042 -8.353 -11.148 1.00 92.88 90 CYS A CA 1
ATOM 705 C C . CYS A 1 90 ? -1.426 -8.415 -10.742 1.00 92.88 90 CYS A C 1
ATOM 707 O O . CYS A 1 90 ? -2.244 -7.643 -11.235 1.00 92.88 90 CYS A O 1
ATOM 709 N N . ASN A 1 91 ? -1.786 -9.359 -9.866 1.00 87.44 91 ASN A N 1
ATOM 710 C CA . ASN A 1 91 ? -3.189 -9.605 -9.507 1.00 87.44 91 ASN A CA 1
ATOM 711 C C . ASN A 1 91 ? -4.095 -9.813 -10.748 1.00 87.44 91 ASN A C 1
ATOM 713 O O . ASN A 1 91 ? -5.209 -9.302 -10.819 1.00 87.44 91 ASN A O 1
ATOM 717 N N . SER A 1 92 ? -3.579 -10.517 -11.766 1.00 87.25 92 SER A N 1
ATOM 718 C CA . SER A 1 92 ? -4.250 -10.741 -13.061 1.00 87.25 92 SER A CA 1
ATOM 719 C C . SER A 1 92 ? -4.600 -9.469 -13.854 1.00 87.25 92 SER A C 1
ATOM 721 O O . SER A 1 92 ? -5.408 -9.533 -14.779 1.00 87.25 92 SER A O 1
ATOM 723 N N . VAL A 1 93 ? -3.980 -8.335 -13.522 1.00 88.62 93 VAL A N 1
ATOM 724 C CA . VAL A 1 93 ? -4.093 -7.057 -14.232 1.00 88.62 93 VAL A CA 1
ATOM 725 C C . VAL A 1 93 ? -2.725 -6.679 -14.786 1.00 88.62 93 VAL A C 1
ATOM 727 O O . VAL A 1 93 ? -1.719 -6.799 -14.092 1.00 88.62 93 VAL A O 1
ATOM 730 N N . ASP A 1 94 ? -2.681 -6.208 -16.027 1.00 94.19 94 ASP A N 1
ATOM 731 C CA . ASP A 1 94 ? -1.466 -5.640 -16.604 1.00 94.19 94 ASP A CA 1
ATOM 732 C C . ASP A 1 94 ? -1.235 -4.228 -16.051 1.00 94.19 94 ASP A C 1
ATOM 734 O O . ASP A 1 94 ? -2.026 -3.314 -16.304 1.00 94.19 94 ASP A O 1
ATOM 738 N N . ILE A 1 95 ? -0.157 -4.041 -15.287 1.00 94.56 95 ILE A N 1
ATOM 739 C CA . ILE A 1 95 ? 0.134 -2.764 -14.622 1.00 94.56 95 ILE A CA 1
ATOM 740 C C . ILE A 1 95 ? 0.442 -1.643 -15.618 1.00 94.56 95 ILE A C 1
ATOM 742 O O . ILE A 1 95 ? 0.182 -0.479 -15.307 1.00 94.56 95 ILE A O 1
ATOM 746 N N . THR A 1 96 ? 0.905 -1.978 -16.829 1.00 94.00 96 THR A N 1
ATOM 747 C CA . THR A 1 96 ? 1.160 -0.994 -17.899 1.00 94.00 96 THR A CA 1
ATOM 748 C C . THR A 1 96 ? -0.127 -0.344 -18.418 1.00 94.00 96 THR A C 1
ATOM 750 O O . THR A 1 96 ? -0.095 0.752 -18.972 1.00 94.00 96 THR A O 1
ATOM 753 N N . ALA A 1 97 ? -1.276 -0.986 -18.183 1.00 92.00 97 ALA A N 1
ATOM 754 C CA . ALA A 1 97 ? -2.606 -0.467 -18.488 1.00 92.00 97 ALA A CA 1
ATOM 755 C C . ALA A 1 97 ? -3.305 0.154 -17.260 1.00 92.00 97 ALA A C 1
ATOM 757 O O . ALA A 1 97 ? -4.491 0.490 -17.332 1.00 92.00 97 ALA A O 1
ATOM 758 N N . SER A 1 98 ? -2.610 0.292 -16.123 1.00 92.06 98 SER A N 1
ATOM 759 C CA . SER A 1 98 ? -3.191 0.890 -14.916 1.00 92.06 98 SER A CA 1
ATOM 760 C C . SER A 1 98 ? -3.521 2.372 -15.126 1.00 92.06 98 SER A C 1
ATOM 762 O O . SER A 1 98 ? -2.818 3.104 -15.821 1.00 92.06 98 SER A O 1
ATOM 764 N N . SER A 1 99 ? -4.591 2.861 -14.491 1.00 88.56 99 SER A N 1
ATOM 765 C CA . SER A 1 99 ? -5.000 4.269 -14.614 1.00 88.56 99 SER A CA 1
ATOM 766 C C . SER A 1 99 ? -4.067 5.244 -13.889 1.00 88.56 99 SER A C 1
ATOM 768 O O . SER A 1 99 ? -4.196 6.455 -14.060 1.00 88.56 99 SER A O 1
ATOM 770 N N . ALA A 1 100 ? -3.154 4.733 -13.061 1.00 92.50 100 ALA A N 1
ATOM 771 C CA . ALA A 1 100 ? -2.074 5.502 -12.456 1.00 92.50 100 ALA A CA 1
ATOM 772 C C . ALA A 1 100 ? -0.706 5.201 -13.084 1.00 92.50 100 ALA A C 1
ATOM 774 O O . ALA A 1 100 ? 0.313 5.540 -12.482 1.00 92.50 100 ALA A O 1
ATOM 775 N N . TRP A 1 101 ? -0.677 4.565 -14.263 1.00 96.00 101 TRP A N 1
ATOM 776 C CA . TRP A 1 101 ? 0.567 4.319 -1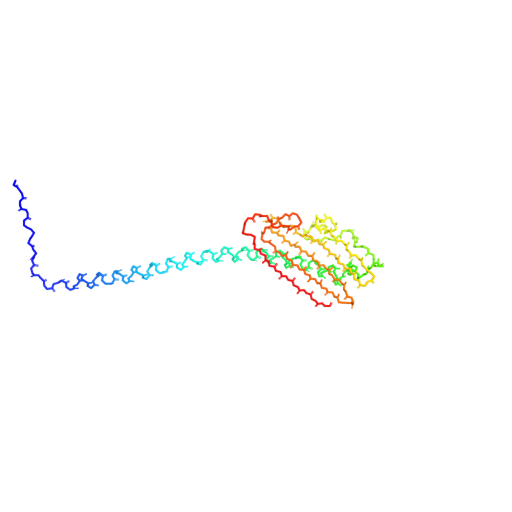4.976 1.00 96.00 101 TRP A CA 1
ATOM 777 C C . TRP A 1 101 ? 1.268 5.640 -15.288 1.00 96.00 101 TRP A C 1
ATOM 779 O O . TRP A 1 101 ? 0.703 6.538 -15.918 1.00 96.00 101 TRP A O 1
ATOM 789 N N . GLY A 1 102 ? 2.516 5.745 -14.857 1.00 95.31 102 GLY A N 1
ATOM 790 C CA . GLY A 1 102 ? 3.378 6.876 -15.137 1.00 95.31 102 GLY A CA 1
ATOM 791 C C . GLY A 1 102 ? 4.804 6.394 -15.308 1.00 95.31 102 GLY A C 1
ATOM 792 O O . GLY A 1 102 ? 5.294 5.616 -14.503 1.00 95.31 102 GLY A O 1
ATOM 793 N N . LEU A 1 103 ? 5.481 6.868 -16.345 1.00 96.25 103 LEU A N 1
ATOM 794 C CA . LEU A 1 103 ? 6.903 6.629 -16.536 1.00 96.25 103 LEU A CA 1
ATOM 795 C C . LEU A 1 103 ? 7.582 7.972 -16.751 1.00 96.25 103 LEU A C 1
ATOM 797 O O . LEU A 1 103 ? 7.217 8.715 -17.662 1.00 96.25 103 LEU A O 1
ATOM 801 N N . GLN A 1 104 ? 8.537 8.306 -15.892 1.00 96.19 104 GLN A N 1
ATOM 802 C CA . GLN A 1 104 ? 9.344 9.517 -15.990 1.00 96.19 104 GLN A CA 1
ATOM 803 C C . GLN A 1 104 ? 10.806 9.104 -16.055 1.00 96.19 104 GLN A C 1
ATOM 805 O O . GLN A 1 104 ? 11.267 8.374 -15.185 1.00 96.19 104 GLN A O 1
ATOM 810 N N . LYS A 1 105 ? 11.528 9.563 -17.078 1.00 95.50 105 LYS A N 1
ATOM 811 C CA . LYS A 1 105 ? 12.938 9.226 -17.280 1.00 95.50 105 LYS A CA 1
ATOM 812 C C . LYS A 1 105 ? 13.768 10.488 -17.450 1.00 95.50 105 LYS A C 1
ATOM 814 O O . LYS A 1 105 ? 13.326 11.471 -18.042 1.00 95.50 105 LYS A O 1
ATOM 819 N N . THR A 1 106 ? 14.975 10.427 -16.926 1.00 94.38 106 THR A N 1
ATOM 820 C CA . THR A 1 106 ? 16.037 11.423 -17.030 1.00 94.38 106 THR A CA 1
ATOM 821 C C . THR A 1 106 ? 17.352 10.685 -17.298 1.00 94.38 106 THR A C 1
ATOM 823 O O . THR A 1 106 ? 17.409 9.473 -17.086 1.00 94.38 106 THR A O 1
ATOM 826 N N . PRO A 1 107 ? 18.431 11.375 -17.697 1.00 93.38 107 PRO A N 1
ATOM 827 C CA . PRO A 1 107 ? 19.712 10.716 -17.957 1.00 93.38 107 PRO A CA 1
ATOM 828 C C . PRO A 1 107 ? 20.310 9.936 -16.778 1.00 93.38 107 PRO A C 1
ATOM 830 O O . PRO A 1 107 ? 21.137 9.057 -16.990 1.00 93.38 107 PRO A O 1
ATOM 833 N N . THR A 1 108 ? 19.924 10.257 -15.539 1.00 92.81 108 THR A N 1
ATOM 834 C CA . THR A 1 108 ? 20.509 9.673 -14.317 1.00 92.81 108 THR A CA 1
ATOM 835 C C . THR A 1 108 ? 19.486 9.000 -13.404 1.00 92.81 108 THR A C 1
ATOM 837 O O . THR A 1 108 ? 19.851 8.490 -12.346 1.00 92.81 108 THR A O 1
ATOM 840 N N . ALA A 1 109 ? 18.206 9.034 -13.774 1.00 95.00 109 ALA A N 1
ATOM 841 C CA . ALA A 1 109 ? 17.131 8.513 -12.946 1.00 95.00 109 ALA A CA 1
ATOM 842 C C . ALA A 1 109 ? 15.880 8.194 -13.756 1.00 95.00 109 ALA A C 1
ATOM 844 O O . ALA A 1 109 ? 15.551 8.901 -14.714 1.00 95.00 109 ALA A O 1
ATOM 845 N N . ALA A 1 110 ? 15.120 7.208 -13.302 1.00 96.69 110 ALA A N 1
ATOM 846 C CA . ALA A 1 110 ? 13.799 6.908 -13.823 1.00 96.69 110 ALA A CA 1
ATOM 847 C C . ALA A 1 110 ? 12.848 6.502 -12.695 1.00 96.69 110 ALA A C 1
ATOM 849 O O . ALA A 1 110 ? 13.250 5.879 -11.717 1.00 96.69 110 ALA A O 1
ATOM 850 N N . THR A 1 111 ? 11.577 6.866 -12.840 1.00 96.88 111 THR A N 1
ATOM 851 C CA . THR A 1 111 ? 10.513 6.518 -11.901 1.00 96.88 111 THR A CA 1
ATOM 852 C C . THR A 1 111 ? 9.334 5.948 -12.667 1.00 96.88 111 THR A C 1
ATOM 854 O O . THR A 1 111 ? 8.780 6.613 -13.546 1.00 96.88 111 THR A O 1
ATOM 857 N N . THR A 1 112 ? 8.933 4.735 -12.298 1.00 97.06 112 THR A N 1
ATOM 858 C CA . THR A 1 112 ? 7.714 4.086 -12.782 1.00 97.06 112 THR A CA 1
ATOM 859 C C . THR A 1 112 ? 6.671 4.077 -11.675 1.00 97.06 112 THR A C 1
ATOM 861 O O . THR A 1 112 ? 6.931 3.596 -10.576 1.00 97.06 112 THR A O 1
ATOM 864 N N . SER A 1 113 ? 5.483 4.589 -11.963 1.00 96.88 113 SER A N 1
ATOM 865 C CA . SER A 1 113 ? 4.338 4.628 -11.062 1.00 96.88 113 SER A CA 1
ATOM 866 C C . SER A 1 113 ? 3.213 3.767 -11.611 1.00 96.88 113 SER A C 1
ATOM 868 O O . SER A 1 113 ? 2.982 3.753 -12.818 1.00 96.88 113 SER A O 1
ATOM 870 N N . PHE A 1 114 ? 2.501 3.060 -10.739 1.00 96.75 114 PHE A N 1
ATOM 871 C CA . PHE A 1 114 ? 1.315 2.292 -11.116 1.00 96.75 114 PHE A CA 1
ATOM 872 C C . PHE A 1 114 ? 0.405 2.045 -9.913 1.00 96.75 114 PHE A C 1
ATOM 874 O O . PHE A 1 114 ? 0.798 2.224 -8.758 1.00 96.75 114 PHE A O 1
ATOM 881 N N . SER A 1 115 ? -0.829 1.623 -10.187 1.00 96.62 115 SER A N 1
ATOM 882 C CA . SER A 1 115 ? -1.801 1.253 -9.160 1.00 96.62 115 SER A CA 1
ATOM 883 C C . SER A 1 115 ? -2.332 -0.162 -9.354 1.00 96.62 115 SER A C 1
ATOM 885 O O . SER A 1 115 ? -2.491 -0.647 -10.474 1.00 96.62 115 SER A O 1
ATOM 887 N N . LEU A 1 116 ? -2.657 -0.807 -8.235 1.00 95.88 116 LEU A N 1
ATOM 888 C CA . LEU A 1 116 ? -3.415 -2.049 -8.179 1.00 95.88 116 LEU A CA 1
ATOM 889 C C . LEU A 1 116 ? -4.725 -1.791 -7.440 1.00 95.88 116 LEU A C 1
ATOM 891 O O . LEU A 1 116 ? -4.718 -1.234 -6.341 1.00 95.88 116 LEU A O 1
ATOM 895 N N . LEU A 1 117 ? -5.838 -2.218 -8.032 1.00 95.06 117 LEU A N 1
ATOM 896 C CA . LEU A 1 117 ? -7.157 -2.206 -7.407 1.00 95.06 117 LEU A CA 1
ATOM 897 C C . LEU A 1 117 ? -7.584 -3.647 -7.122 1.00 95.06 117 LEU A C 1
ATOM 899 O O . LEU A 1 117 ? -7.518 -4.510 -7.999 1.00 95.06 117 LEU A O 1
ATOM 903 N N . PHE A 1 118 ? -8.033 -3.897 -5.898 1.00 94.25 118 PHE A N 1
ATOM 904 C CA . PHE A 1 118 ? -8.496 -5.206 -5.458 1.00 94.25 118 PHE A CA 1
ATOM 905 C C . PHE A 1 118 ? -10.025 -5.284 -5.474 1.00 94.25 118 PHE A C 1
ATOM 907 O O . PHE A 1 118 ? -10.735 -4.277 -5.498 1.00 94.25 118 PHE A O 1
ATOM 914 N N . SER A 1 119 ? -10.550 -6.508 -5.450 1.00 92.62 119 SER A N 1
ATOM 915 C CA . SER A 1 119 ? -11.993 -6.777 -5.525 1.00 92.62 119 SER A CA 1
ATOM 916 C C . SER A 1 119 ? -12.796 -6.208 -4.347 1.00 92.62 119 SER A C 1
ATOM 918 O O . SER A 1 119 ? -13.996 -5.978 -4.478 1.00 92.62 119 SER A O 1
ATOM 920 N N . ASP A 1 120 ? -12.148 -5.943 -3.211 1.00 92.69 120 ASP A N 1
ATOM 921 C CA . ASP A 1 120 ? -12.749 -5.328 -2.025 1.00 92.69 120 ASP A CA 1
ATOM 922 C C . ASP A 1 120 ? -12.672 -3.785 -2.020 1.00 92.69 120 ASP A C 1
ATOM 924 O O . ASP A 1 120 ? -13.074 -3.151 -1.041 1.00 92.69 120 ASP A O 1
ATOM 928 N N . ASN A 1 121 ? -12.223 -3.182 -3.129 1.00 93.38 121 ASN A N 1
ATOM 929 C CA . ASN A 1 121 ? -11.906 -1.761 -3.317 1.00 93.38 121 ASN A CA 1
ATOM 930 C C . ASN A 1 121 ? -10.703 -1.249 -2.519 1.00 93.38 121 ASN A C 1
ATOM 932 O O . ASN A 1 121 ? -10.432 -0.046 -2.568 1.00 93.38 121 ASN A O 1
ATOM 936 N N . SER A 1 122 ? -9.971 -2.114 -1.808 1.00 95.88 122 SER A N 1
ATOM 937 C CA . SER A 1 122 ? -8.635 -1.743 -1.351 1.00 95.88 122 SER A CA 1
ATOM 938 C C . SER A 1 122 ? -7.731 -1.533 -2.565 1.00 95.88 122 SER A C 1
ATOM 940 O O . SER A 1 122 ? -7.997 -2.033 -3.663 1.00 95.88 122 SER A O 1
ATOM 942 N N . CYS A 1 123 ? -6.688 -0.735 -2.400 1.00 96.56 123 CYS A N 1
ATOM 943 C CA . CYS A 1 123 ? -5.797 -0.412 -3.501 1.00 96.56 123 CYS A CA 1
ATOM 944 C C . CYS A 1 123 ? -4.377 -0.183 -3.006 1.00 96.56 123 CYS A C 1
ATOM 946 O O . CYS A 1 123 ? -4.164 0.132 -1.834 1.00 96.56 123 CYS A O 1
ATOM 948 N N . ALA A 1 124 ? -3.416 -0.312 -3.911 1.00 97.38 124 ALA A N 1
ATOM 949 C CA . ALA A 1 124 ? 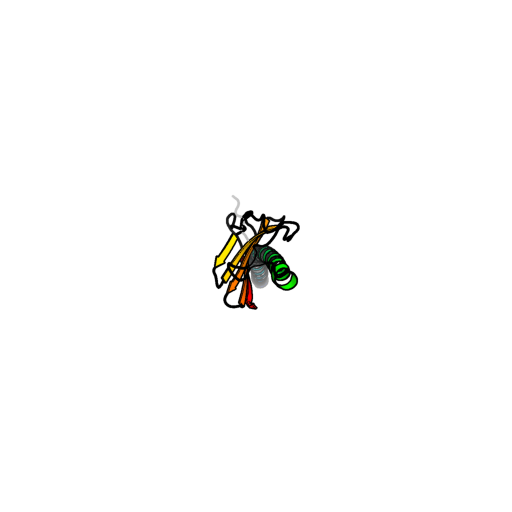-2.034 0.072 -3.684 1.00 97.38 124 ALA A CA 1
ATOM 950 C C . ALA A 1 124 ? -1.557 0.980 -4.810 1.00 97.38 124 ALA A C 1
ATOM 952 O O . ALA A 1 124 ? -1.811 0.708 -5.980 1.00 97.38 124 ALA A O 1
ATOM 953 N N . PHE A 1 125 ? -0.869 2.053 -4.447 1.00 97.44 125 PHE A N 1
ATOM 954 C CA . PHE A 1 125 ? -0.150 2.927 -5.360 1.00 97.44 125 PHE A CA 1
ATOM 955 C C . PHE A 1 125 ? 1.344 2.748 -5.132 1.00 97.44 125 PHE A C 1
ATOM 957 O O . PHE A 1 125 ? 1.793 2.773 -3.986 1.00 97.44 125 PHE A O 1
ATOM 964 N N . LEU A 1 126 ? 2.098 2.569 -6.208 1.00 97.44 126 LEU A N 1
ATOM 965 C CA . LEU A 1 126 ? 3.515 2.246 -6.168 1.00 97.44 126 LEU A CA 1
ATOM 966 C C . LEU A 1 126 ? 4.314 3.238 -6.993 1.00 97.44 126 LEU A C 1
ATOM 968 O O . LEU A 1 126 ? 3.860 3.661 -8.051 1.00 97.44 126 LEU A O 1
ATOM 972 N N . ASN A 1 127 ? 5.519 3.544 -6.521 1.00 97.38 127 ASN A N 1
ATOM 973 C CA . ASN A 1 127 ? 6.570 4.176 -7.300 1.00 97.38 127 ASN A CA 1
ATOM 974 C C . ASN A 1 127 ? 7.846 3.349 -7.167 1.00 97.38 127 ASN A C 1
ATOM 976 O O . ASN A 1 127 ? 8.358 3.178 -6.059 1.00 97.38 127 ASN A O 1
ATOM 980 N N . VAL A 1 128 ? 8.359 2.890 -8.298 1.00 97.19 128 VAL A N 1
ATOM 981 C CA . VAL A 1 128 ? 9.672 2.273 -8.447 1.00 97.19 128 VAL A CA 1
ATOM 982 C C . VAL A 1 128 ? 10.589 3.341 -9.017 1.00 97.19 128 VAL A C 1
ATOM 984 O O . VAL A 1 128 ? 10.482 3.691 -10.190 1.00 97.19 128 VAL A O 1
ATOM 987 N N . GLY A 1 129 ? 11.411 3.934 -8.160 1.00 96.44 129 GLY A N 1
ATOM 988 C CA . GLY A 1 129 ? 12.404 4.932 -8.533 1.00 96.44 129 GLY A CA 1
ATOM 989 C C . GLY A 1 129 ? 13.792 4.315 -8.592 1.00 96.44 129 GLY A C 1
ATOM 990 O O . GLY A 1 129 ? 14.142 3.496 -7.748 1.00 96.44 129 GLY A O 1
ATOM 991 N N . ARG A 1 130 ? 14.599 4.749 -9.552 1.00 94.62 130 ARG A N 1
ATOM 992 C CA . ARG A 1 130 ? 16.014 4.413 -9.645 1.00 94.62 130 ARG A CA 1
ATOM 993 C C . ARG A 1 130 ? 16.819 5.686 -9.812 1.00 94.62 130 ARG A C 1
ATOM 995 O O . ARG A 1 130 ? 16.462 6.530 -10.631 1.00 94.62 130 ARG A O 1
ATOM 1002 N N . HIS A 1 131 ? 17.865 5.843 -9.012 1.00 92.50 131 HIS A N 1
ATOM 1003 C CA . HIS A 1 131 ? 18.727 7.021 -9.030 1.00 92.50 131 HIS A CA 1
ATOM 1004 C C . HIS A 1 131 ? 20.143 6.619 -8.615 1.00 92.50 131 HIS A C 1
ATOM 1006 O O . HIS A 1 131 ? 20.321 5.996 -7.575 1.00 92.50 131 HIS A O 1
ATOM 1012 N N . ASP A 1 132 ? 21.149 6.965 -9.421 1.00 84.62 132 ASP A N 1
ATOM 1013 C CA . ASP A 1 132 ? 22.571 6.698 -9.131 1.00 84.62 132 ASP A CA 1
ATOM 1014 C C . ASP A 1 132 ? 22.900 5.232 -8.768 1.00 84.62 132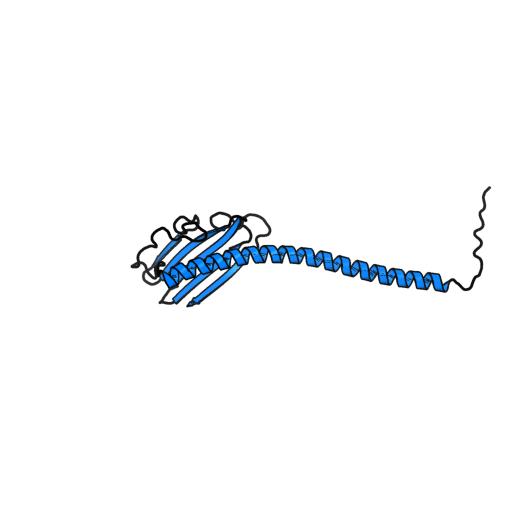 ASP A C 1
ATOM 1016 O O . ASP A 1 132 ? 23.801 4.944 -7.983 1.00 84.62 132 ASP A O 1
ATOM 1020 N N . GLY A 1 133 ? 22.180 4.282 -9.371 1.00 82.00 133 GLY A N 1
ATOM 1021 C CA . GLY A 1 133 ? 22.365 2.844 -9.147 1.00 82.00 133 GLY A CA 1
ATOM 1022 C C . GLY A 1 133 ? 21.549 2.266 -7.988 1.00 82.00 133 GLY A C 1
ATOM 1023 O O . GLY A 1 133 ? 21.369 1.049 -7.956 1.00 82.00 133 GLY A O 1
ATOM 1024 N N . GLU A 1 134 ? 20.988 3.110 -7.121 1.00 91.62 134 GLU A N 1
ATOM 1025 C CA . GLU A 1 134 ? 20.096 2.713 -6.029 1.00 91.62 134 GLU A CA 1
ATOM 1026 C C . GLU A 1 134 ? 18.648 2.603 -6.509 1.00 91.62 134 GLU A C 1
ATOM 1028 O O . GLU A 1 134 ? 18.168 3.418 -7.307 1.00 91.62 134 GLU A O 1
ATOM 1033 N N . THR A 1 135 ? 17.941 1.606 -5.988 1.00 95.06 135 THR A N 1
ATOM 1034 C CA . THR A 1 135 ? 16.521 1.375 -6.247 1.00 95.06 135 THR A CA 1
ATOM 1035 C C . THR A 1 135 ? 15.715 1.723 -5.016 1.00 95.06 135 THR A C 1
ATOM 1037 O O . THR A 1 135 ? 15.991 1.244 -3.920 1.00 95.06 135 THR A O 1
ATOM 1040 N N . LEU A 1 136 ? 14.675 2.524 -5.201 1.00 96.56 136 LEU A N 1
ATOM 1041 C CA . LEU A 1 136 ? 13.738 2.916 -4.165 1.00 96.56 136 LEU A CA 1
ATOM 1042 C C . LEU A 1 136 ? 12.327 2.531 -4.599 1.00 96.56 136 LEU A C 1
ATOM 1044 O O . LEU A 1 136 ? 11.723 3.180 -5.454 1.00 96.56 136 LEU A O 1
ATOM 1048 N N . ILE A 1 137 ? 11.765 1.517 -3.949 1.00 97.19 137 ILE A N 1
ATOM 1049 C CA . ILE A 1 137 ? 10.352 1.173 -4.091 1.00 97.19 137 ILE A CA 1
ATOM 1050 C C . ILE A 1 137 ? 9.598 1.816 -2.934 1.00 97.19 137 ILE A C 1
ATOM 1052 O O . ILE A 1 137 ? 9.833 1.511 -1.765 1.00 97.19 137 ILE A O 1
ATOM 1056 N N . THR A 1 138 ? 8.665 2.705 -3.256 1.00 97.56 138 THR A N 1
ATOM 1057 C CA . THR A 1 138 ? 7.704 3.251 -2.293 1.00 97.56 138 THR A CA 1
ATOM 1058 C C . THR A 1 138 ? 6.312 2.800 -2.670 1.00 97.56 138 THR A C 1
ATOM 1060 O O . THR A 1 138 ? 5.924 2.863 -3.833 1.00 97.56 138 THR A O 1
ATOM 1063 N N . ALA A 1 139 ? 5.544 2.362 -1.685 1.00 97.44 139 ALA A N 1
ATOM 1064 C CA . ALA A 1 139 ? 4.179 1.940 -1.907 1.00 97.44 139 ALA A CA 1
ATOM 1065 C C . ALA A 1 139 ? 3.271 2.454 -0.794 1.00 97.44 139 ALA A C 1
ATOM 1067 O O . ALA A 1 139 ? 3.653 2.480 0.378 1.00 97.44 139 ALA A O 1
ATOM 1068 N N . VAL A 1 140 ? 2.064 2.865 -1.171 1.00 97.75 140 VAL A N 1
ATOM 1069 C CA . VAL A 1 140 ? 1.012 3.338 -0.269 1.00 97.75 140 VAL A CA 1
ATOM 1070 C C . VAL A 1 140 ? -0.267 2.578 -0.575 1.00 97.75 140 VAL A C 1
ATOM 1072 O O . VAL A 1 140 ? -0.790 2.629 -1.684 1.00 97.75 140 VAL A O 1
ATOM 1075 N N . GLY A 1 141 ? -0.764 1.866 0.424 1.00 97.31 141 GLY A N 1
ATOM 1076 C CA . GLY A 1 141 ? -1.945 1.033 0.356 1.00 97.31 141 GLY A CA 1
ATOM 1077 C C . GLY A 1 141 ? -3.069 1.684 1.124 1.00 97.31 141 GLY A C 1
ATOM 1078 O O . GLY A 1 141 ? -2.850 2.316 2.161 1.00 97.31 141 GLY A O 1
ATOM 1079 N N . ARG A 1 142 ? -4.280 1.537 0.605 1.00 97.56 142 ARG A N 1
ATOM 1080 C CA . ARG A 1 142 ? -5.494 2.112 1.170 1.00 97.56 142 ARG A CA 1
ATOM 1081 C C . ARG A 1 142 ? -6.540 1.029 1.319 1.00 97.56 142 ARG A C 1
ATOM 1083 O O . ARG A 1 142 ? -6.697 0.177 0.449 1.00 97.56 142 ARG A O 1
ATOM 1090 N N . ASN A 1 143 ? -7.299 1.096 2.404 1.00 96.44 143 ASN A N 1
ATOM 1091 C CA . ASN A 1 143 ? -8.464 0.233 2.606 1.00 96.44 143 ASN A CA 1
ATOM 1092 C C . ASN A 1 143 ? -9.565 0.481 1.563 1.00 96.44 143 ASN A C 1
ATOM 1094 O O . ASN A 1 143 ? -10.396 -0.392 1.322 1.00 96.44 143 ASN A O 1
ATOM 1098 N N . ARG A 1 144 ? -9.582 1.677 0.965 1.00 95.69 144 ARG A N 1
ATOM 1099 C CA . ARG A 1 144 ? -10.511 2.051 -0.091 1.00 95.69 144 ARG A CA 1
ATOM 1100 C C . ARG A 1 144 ? -9.913 3.103 -1.023 1.00 95.69 144 ARG A C 1
ATOM 1102 O O . ARG A 1 144 ? -9.425 4.131 -0.548 1.00 95.69 144 ARG A O 1
ATOM 1109 N N . GLY A 1 145 ? -10.031 2.890 -2.330 1.00 94.69 145 GLY A N 1
ATOM 1110 C CA . GLY A 1 145 ? -9.684 3.894 -3.332 1.00 94.69 145 GLY A CA 1
ATOM 1111 C C . GLY A 1 145 ? -10.373 3.697 -4.679 1.00 94.69 145 GLY A C 1
ATOM 1112 O O . GLY A 1 145 ? -11.229 2.826 -4.830 1.00 94.69 145 GLY A O 1
ATOM 1113 N N . ASP A 1 146 ? -10.049 4.567 -5.632 1.00 94.31 146 ASP A N 1
ATOM 1114 C CA . ASP A 1 146 ? -10.438 4.423 -7.038 1.00 94.31 146 ASP A CA 1
ATOM 1115 C C . ASP A 1 146 ? -9.399 3.602 -7.833 1.00 94.31 146 ASP A C 1
ATOM 1117 O O . ASP A 1 146 ? -8.456 3.046 -7.268 1.00 94.31 146 ASP A O 1
ATOM 1121 N N . ALA A 1 147 ? -9.557 3.521 -9.157 1.00 92.44 147 ALA A N 1
ATOM 1122 C CA . ALA A 1 147 ? -8.633 2.788 -10.024 1.00 92.44 147 ALA A CA 1
ATOM 1123 C C . ALA A 1 147 ? -7.191 3.326 -9.970 1.00 92.44 147 ALA A C 1
ATOM 1125 O O . ALA A 1 147 ? -6.244 2.549 -10.078 1.00 92.44 147 ALA A O 1
ATOM 1126 N N . SER A 1 148 ? -7.009 4.631 -9.739 1.00 93.81 148 SER A N 1
ATOM 1127 C CA . SER A 1 148 ? -5.693 5.259 -9.565 1.00 93.81 148 SER A CA 1
ATOM 1128 C C . SER A 1 148 ? -5.229 5.247 -8.104 1.00 93.81 148 SER A C 1
ATOM 1130 O O . SER A 1 148 ? -4.233 5.872 -7.749 1.00 93.81 148 SER A O 1
ATOM 1132 N N . CYS A 1 149 ? -5.951 4.517 -7.254 1.00 95.56 149 CYS A N 1
ATOM 1133 C CA . CYS A 1 149 ? -5.779 4.438 -5.818 1.00 95.56 149 CYS A CA 1
ATOM 1134 C C . CYS A 1 149 ? -5.877 5.789 -5.091 1.00 95.56 149 CYS A C 1
ATOM 1136 O O . CYS A 1 149 ? -5.288 5.970 -4.027 1.00 95.56 149 CYS A O 1
ATOM 1138 N N . ASN A 1 150 ? -6.650 6.746 -5.602 1.00 94.94 150 ASN A N 1
ATOM 1139 C CA . ASN A 1 150 ? -6.985 7.945 -4.839 1.00 94.94 150 ASN A CA 1
ATOM 1140 C C . ASN A 1 150 ? -7.966 7.597 -3.711 1.00 94.94 150 ASN A C 1
ATOM 1142 O O . ASN A 1 150 ? -8.842 6.749 -3.903 1.00 94.94 150 ASN A O 1
ATOM 1146 N N . PRO A 1 151 ? -7.866 8.249 -2.540 1.00 93.38 151 PRO A N 1
ATOM 1147 C CA . PRO A 1 151 ? -8.765 7.995 -1.420 1.00 93.38 151 PRO A CA 1
ATOM 1148 C C . PRO A 1 151 ? -10.219 8.329 -1.787 1.00 93.38 151 PRO A C 1
ATOM 1150 O O . PRO A 1 151 ? -10.520 9.446 -2.209 1.00 93.38 151 PRO A O 1
ATOM 1153 N N . THR A 1 152 ? -11.143 7.384 -1.581 1.00 89.75 152 THR A N 1
ATOM 1154 C CA . THR A 1 152 ? -12.576 7.592 -1.852 1.00 89.75 152 THR A CA 1
ATOM 1155 C C . THR A 1 152 ? -13.407 7.598 -0.563 1.00 89.75 152 THR A C 1
ATOM 1157 O O . THR A 1 152 ? -13.689 6.570 0.055 1.00 89.75 152 THR A O 1
ATOM 1160 N N . GLY A 1 153 ? -13.861 8.793 -0.173 1.00 86.19 153 GLY A N 1
ATOM 1161 C CA . GLY A 1 153 ? -14.764 9.007 0.963 1.00 86.19 153 GLY A CA 1
ATOM 1162 C C . GLY A 1 153 ? -14.071 9.220 2.320 1.00 86.19 153 GLY A C 1
ATOM 1163 O O . GLY A 1 153 ? -12.846 9.264 2.409 1.00 86.19 153 GLY A O 1
ATOM 1164 N N . PRO A 1 154 ? -14.853 9.408 3.401 1.00 81.25 154 PRO A N 1
ATOM 1165 C CA . PRO A 1 154 ? -14.310 9.558 4.748 1.00 81.25 154 PRO A CA 1
ATOM 1166 C C . PRO A 1 154 ? -13.829 8.207 5.308 1.00 81.25 154 PRO A C 1
ATOM 1168 O O . PRO A 1 154 ? -14.400 7.168 4.985 1.00 81.25 154 PRO A O 1
ATOM 1171 N N . ARG A 1 155 ? -12.853 8.234 6.232 1.00 84.50 155 ARG A N 1
ATOM 1172 C CA . ARG A 1 155 ? -12.261 7.052 6.912 1.00 84.50 155 ARG A CA 1
ATOM 1173 C C . ARG A 1 155 ? -11.378 6.161 6.028 1.00 84.50 155 ARG A C 1
ATOM 1175 O O . ARG A 1 155 ? -11.374 4.939 6.179 1.00 84.50 155 ARG A O 1
ATOM 1182 N N . VAL A 1 156 ? -10.604 6.774 5.139 1.00 93.00 156 VAL A N 1
ATOM 1183 C CA . VAL A 1 156 ? -9.510 6.064 4.472 1.00 93.00 156 VAL A CA 1
ATOM 1184 C C . VAL A 1 156 ? -8.370 5.855 5.466 1.00 93.00 156 VAL A C 1
ATOM 1186 O O . VAL A 1 156 ? -7.946 6.786 6.150 1.00 93.00 156 VAL A O 1
ATOM 1189 N N . VAL A 1 157 ? -7.910 4.615 5.560 1.00 94.69 157 VAL A N 1
ATOM 1190 C CA . VAL A 1 157 ? -6.720 4.209 6.301 1.00 94.69 157 VAL A CA 1
ATOM 1191 C C . VAL A 1 157 ? -5.620 3.949 5.290 1.00 94.69 157 VAL A C 1
ATOM 1193 O O . VAL A 1 157 ? -5.829 3.210 4.329 1.00 94.69 157 VAL A O 1
ATOM 1196 N N . GLU A 1 158 ? -4.452 4.533 5.537 1.00 95.44 158 GLU A N 1
ATOM 1197 C CA . GLU A 1 158 ? -3.273 4.377 4.692 1.00 95.44 158 GLU A CA 1
ATOM 1198 C C . GLU A 1 158 ? -2.176 3.604 5.430 1.00 95.44 158 GLU A C 1
ATOM 1200 O O . GLU A 1 158 ? -1.948 3.798 6.630 1.00 95.44 158 GLU A O 1
ATOM 1205 N N . ARG A 1 159 ? -1.488 2.720 4.710 1.00 96.00 159 ARG A N 1
ATOM 1206 C CA . ARG A 1 159 ? -0.298 1.999 5.175 1.00 96.00 159 ARG A CA 1
ATOM 1207 C C . ARG A 1 159 ? 0.756 2.050 4.081 1.00 96.00 159 ARG A C 1
ATOM 1209 O O . ARG A 1 159 ? 0.413 1.924 2.915 1.00 96.00 159 ARG A O 1
ATOM 1216 N N . GLY A 1 160 ? 2.015 2.261 4.445 1.00 96.25 160 GLY A N 1
ATOM 1217 C CA . GLY A 1 160 ? 3.095 2.406 3.473 1.00 96.25 160 GLY A CA 1
ATOM 1218 C C . GLY A 1 160 ? 4.241 1.441 3.728 1.00 96.25 160 GLY A C 1
ATOM 1219 O O . GLY A 1 160 ? 4.512 1.095 4.878 1.00 96.25 160 GLY A O 1
ATOM 1220 N N . ILE A 1 161 ? 4.906 1.043 2.649 1.00 97.69 161 ILE A N 1
ATOM 1221 C CA . ILE A 1 161 ? 6.145 0.263 2.660 1.00 97.69 161 ILE A CA 1
ATOM 1222 C C . ILE A 1 161 ? 7.174 1.002 1.802 1.00 97.69 161 ILE A C 1
ATOM 1224 O O . ILE A 1 161 ? 6.841 1.591 0.771 1.00 97.69 161 ILE A O 1
ATOM 1228 N N . ARG A 1 162 ? 8.426 0.993 2.261 1.00 97.06 162 ARG A N 1
ATOM 1229 C CA . ARG A 1 162 ? 9.578 1.556 1.560 1.00 97.06 162 ARG A CA 1
ATOM 1230 C C . ARG A 1 162 ? 10.702 0.529 1.570 1.00 97.06 162 ARG A C 1
ATOM 1232 O O . ARG A 1 162 ? 11.052 0.044 2.643 1.00 97.06 162 ARG A O 1
ATOM 1239 N N . ILE A 1 163 ? 11.235 0.218 0.395 1.00 96.19 163 ILE A N 1
ATOM 1240 C CA . ILE A 1 163 ? 12.356 -0.703 0.200 1.00 96.19 163 ILE A CA 1
ATOM 1241 C C . ILE A 1 163 ? 13.445 0.035 -0.571 1.00 96.19 163 ILE A C 1
ATOM 1243 O O . ILE A 1 163 ? 13.151 0.707 -1.558 1.00 96.19 163 ILE A O 1
ATOM 1247 N N . GLU A 1 164 ? 14.681 -0.100 -0.102 1.00 95.38 164 GLU A N 1
ATOM 1248 C CA . GLU A 1 164 ? 15.885 0.472 -0.705 1.00 95.38 164 GLU A CA 1
ATOM 1249 C C . GLU A 1 164 ? 16.922 -0.628 -0.882 1.00 95.38 164 GLU A C 1
ATOM 1251 O O . GLU A 1 164 ? 17.164 -1.378 0.071 1.00 95.38 164 GLU A O 1
ATOM 1256 N N . TYR A 1 165 ? 17.497 -0.737 -2.081 1.00 93.06 165 TYR A N 1
ATOM 1257 C CA . TYR A 1 165 ? 18.553 -1.702 -2.386 1.00 93.06 165 TYR A CA 1
ATOM 1258 C C . TYR A 1 165 ? 19.379 -1.330 -3.623 1.00 93.06 165 TYR A C 1
ATOM 1260 O O . TYR A 1 165 ? 18.874 -0.587 -4.504 1.00 93.06 165 TYR A O 1
#

Organism: NCBI:txid1802002

Foldseek 3Di:
DDDDDDDDDDDPCPVVVVVVVVVVVVVVVVVVVVVVVVVVVVVVVVLVVQQVLQVVQQVQVVVLVCCCCPVVVQADAAPVDDHRDDQSDGPNDRFCPQPQFDWDHHHFKIKTWGKDADPQQKIKIWIFIHGNRKTKIKMKIWSHADSNRDDDDPPIDIDMDIDMD

Sequence (165 aa):
MLNSKLQFGTKQNGFTLVLALFIMIIILTASFFVSELMLGELIIFNILQESQRAFYAVDTGVECALYWDIQQEVFPASDIDPDPASPLNCNSVDITASSAWGLQKTPTAATTSFSLLFSDNSCAFLNVGRHDGETLITAVGRNRGDASCNPTGPRVVERGIRIEY